Protein AF-A0A3M2WRZ9-F1 (afdb_monomer_lite)

Foldseek 3Di:
DDPDPDCPDPDQKAADDPPDDPVVVVVVVVVLVVQQWDQDPVVNMTGRPPD

Radius of gyration: 11.55 Å; chains: 1; bounding box: 25×31×24 Å

Secondary structure (DSSP, 8-state):
----TT---SSSEEE--TTS-HHHHHHHHHHHHHTTEEEETTTTEEEE---

Structure (mmCIF, N/CA/C/O backbone):
data_AF-A0A3M2WRZ9-F1
#
_entry.id   AF-A0A3M2WRZ9-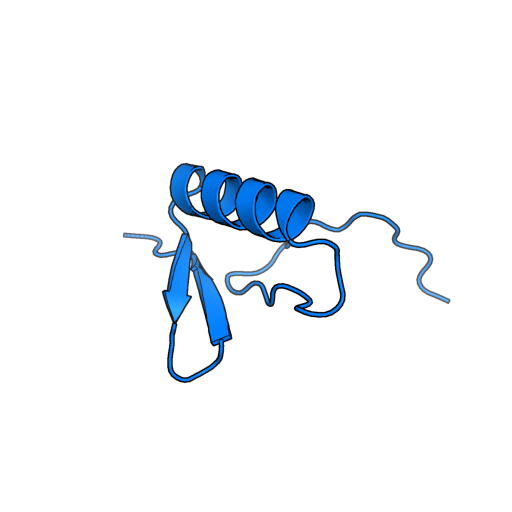F1
#
loop_
_atom_site.group_PDB
_atom_site.id
_atom_site.type_symbol
_atom_site.label_atom_id
_atom_site.label_alt_id
_atom_site.label_comp_id
_atom_site.label_asym_id
_atom_site.label_entity_id
_atom_site.label_seq_id
_atom_site.pdbx_PDB_ins_code
_atom_site.Cartn_x
_atom_site.Cartn_y
_atom_site.Cartn_z
_atom_site.occupancy
_atom_site.B_iso_or_equiv
_atom_site.auth_seq_id
_atom_site.auth_comp_id
_atom_site.auth_asym_id
_atom_site.auth_atom_id
_atom_site.pdbx_PDB_model_num
ATOM 1 N N . PHE A 1 1 ? 12.198 -21.319 9.788 1.00 43.47 1 PHE A N 1
ATOM 2 C CA . PHE A 1 1 ? 11.594 -21.811 8.538 1.00 43.47 1 PHE A CA 1
ATOM 3 C C . PHE A 1 1 ? 10.122 -21.427 8.532 1.00 43.47 1 PHE A C 1
ATOM 5 O O . PHE A 1 1 ? 9.310 -22.176 9.048 1.00 43.47 1 PHE A O 1
ATOM 12 N N . TYR A 1 2 ? 9.782 -20.232 8.046 1.00 45.62 2 TYR A N 1
ATOM 13 C CA . TYR A 1 2 ? 8.386 -19.864 7.799 1.00 45.62 2 TYR A CA 1
ATOM 14 C C . TYR A 1 2 ? 8.194 -19.838 6.287 1.00 45.62 2 TYR A C 1
ATOM 16 O O . TYR A 1 2 ? 8.544 -18.873 5.615 1.00 45.62 2 TYR A O 1
ATOM 24 N N . SER A 1 3 ? 7.723 -20.966 5.761 1.00 57.06 3 SER A N 1
ATOM 25 C CA . SER A 1 3 ? 7.202 -21.085 4.404 1.00 57.06 3 SER A CA 1
ATOM 26 C C . SER A 1 3 ? 5.788 -20.510 4.421 1.00 57.06 3 SER A C 1
ATOM 28 O O . SER A 1 3 ? 4.856 -21.180 4.849 1.00 57.06 3 SER A O 1
ATOM 30 N N . GLY A 1 4 ? 5.645 -19.247 4.033 1.00 49.38 4 GLY A N 1
ATOM 31 C CA . GLY A 1 4 ? 4.364 -18.546 3.969 1.00 49.38 4 GLY A CA 1
ATOM 32 C C . GLY A 1 4 ? 4.311 -17.705 2.707 1.00 49.38 4 GLY A C 1
ATOM 33 O O . GLY A 1 4 ? 4.430 -16.486 2.772 1.00 49.38 4 GLY A O 1
ATOM 34 N N . GLY A 1 5 ? 4.209 -18.372 1.557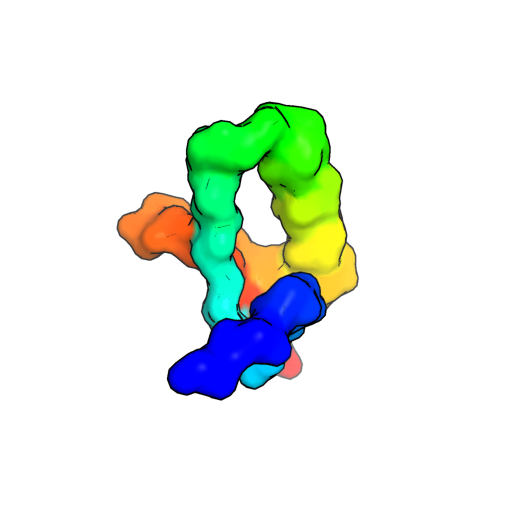 1.00 55.59 5 GLY A N 1
ATOM 35 C CA . GLY A 1 5 ? 3.764 -17.712 0.337 1.00 55.59 5 GLY A CA 1
ATOM 36 C C . GLY A 1 5 ? 2.359 -17.153 0.566 1.00 55.59 5 GLY A C 1
ATOM 37 O O . GLY A 1 5 ? 1.508 -17.842 1.122 1.00 55.59 5 GLY A O 1
ATOM 38 N N . ASP A 1 6 ? 2.161 -15.897 0.179 1.00 51.38 6 ASP A N 1
ATOM 39 C CA . ASP A 1 6 ? 0.867 -15.210 0.094 1.00 51.38 6 ASP A CA 1
ATOM 40 C C . ASP A 1 6 ? 0.119 -14.928 1.409 1.00 51.38 6 ASP A C 1
ATOM 42 O O . ASP A 1 6 ? -1.104 -15.037 1.483 1.00 51.38 6 ASP A O 1
ATOM 46 N N . ILE A 1 7 ? 0.819 -14.450 2.442 1.00 47.94 7 ILE A N 1
ATOM 47 C CA . ILE A 1 7 ? 0.144 -13.783 3.567 1.00 47.94 7 ILE A CA 1
ATOM 48 C C . ILE A 1 7 ? -0.115 -12.319 3.180 1.00 47.94 7 ILE A C 1
ATOM 50 O O . ILE A 1 7 ? 0.651 -11.414 3.512 1.00 47.94 7 ILE A O 1
ATOM 54 N N . TRP A 1 8 ? -1.211 -12.095 2.449 1.00 55.81 8 TRP A N 1
ATOM 55 C CA . TRP A 1 8 ? -1.881 -10.791 2.406 1.00 55.81 8 TRP A CA 1
ATOM 56 C C . TRP A 1 8 ? -2.247 -10.408 3.854 1.00 55.81 8 TRP A C 1
ATOM 58 O O . TRP A 1 8 ? -2.581 -11.287 4.651 1.00 55.81 8 TRP A O 1
ATOM 68 N N . PRO A 1 9 ? -2.091 -9.147 4.267 1.00 56.91 9 PRO A N 1
ATOM 69 C CA . PRO A 1 9 ? -1.657 -8.859 5.623 1.00 56.91 9 PRO A CA 1
ATOM 70 C C . PRO A 1 9 ? -2.746 -9.136 6.654 1.00 56.91 9 PRO A C 1
ATOM 72 O O . PRO A 1 9 ? -3.803 -8.517 6.665 1.00 56.91 9 PRO A O 1
ATOM 75 N N . LEU A 1 10 ? -2.388 -9.993 7.608 1.00 55.56 10 LEU A N 1
ATOM 76 C CA . LEU A 1 10 ? -3.009 -10.154 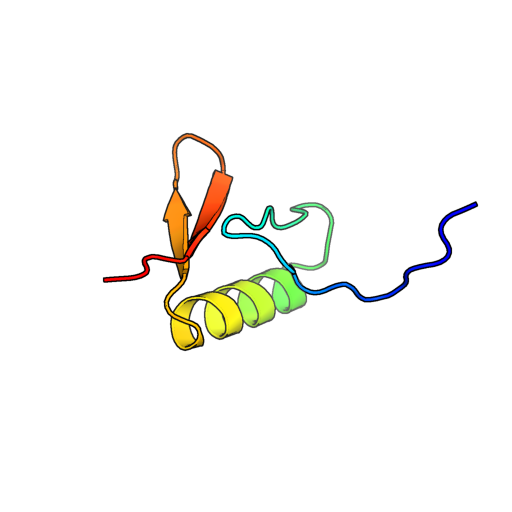8.925 1.00 55.56 10 LEU A CA 1
ATOM 77 C C . LEU A 1 10 ? -2.793 -8.919 9.836 1.00 55.56 10 LEU A C 1
ATOM 79 O O . LEU A 1 10 ? -2.918 -9.020 11.053 1.00 55.56 10 LEU A O 1
ATOM 83 N N . GLY A 1 11 ? -2.403 -7.769 9.276 1.00 65.31 11 GLY A N 1
ATOM 84 C CA . GLY A 1 11 ? -1.979 -6.584 10.016 1.00 65.31 11 GLY A CA 1
ATOM 85 C C . GLY A 1 11 ? -2.606 -5.300 9.484 1.00 65.31 11 GLY A C 1
ATOM 86 O O . GLY A 1 11 ? -2.932 -5.181 8.303 1.00 65.31 11 GLY A O 1
ATOM 87 N N . SER A 1 12 ? -2.724 -4.307 10.366 1.00 75.38 12 SER A N 1
ATOM 88 C CA . SER A 1 12 ? -3.291 -2.981 10.082 1.00 75.38 12 SER A CA 1
ATOM 89 C C . SER A 1 12 ? -2.458 -2.140 9.104 1.00 75.38 12 SER A C 1
ATOM 91 O O . SER A 1 12 ? -2.838 -1.014 8.812 1.00 75.38 12 SER A O 1
ATOM 93 N N . SER A 1 13 ? -1.318 -2.647 8.620 1.00 80.31 13 SER A N 1
ATOM 94 C CA . SER A 1 13 ? -0.370 -1.941 7.757 1.00 80.31 13 SER A CA 1
ATOM 95 C C . SER A 1 13 ? 0.240 -2.882 6.714 1.00 80.31 13 SER A C 1
ATOM 97 O O . SER A 1 13 ? 0.560 -4.031 7.018 1.00 80.31 13 SER A O 1
ATOM 99 N N . VAL A 1 14 ? 0.417 -2.395 5.486 1.00 83.44 14 VAL A N 1
ATOM 100 C CA . VAL A 1 14 ? 0.889 -3.135 4.308 1.00 83.44 14 VAL A CA 1
ATOM 101 C C . VAL A 1 14 ? 1.911 -2.290 3.580 1.00 83.44 14 VAL A C 1
ATOM 103 O O . VAL A 1 14 ? 1.636 -1.145 3.232 1.00 83.44 14 VAL A O 1
ATOM 106 N N . LYS A 1 15 ? 3.081 -2.843 3.277 1.00 85.12 15 LYS A N 1
ATOM 107 C CA . LYS A 1 15 ? 4.053 -2.162 2.422 1.00 85.12 15 LYS A CA 1
ATOM 108 C C . LYS A 1 15 ? 4.043 -2.803 1.045 1.00 85.12 15 LYS A C 1
ATOM 110 O O . LYS A 1 15 ? 4.211 -4.014 0.937 1.00 85.12 15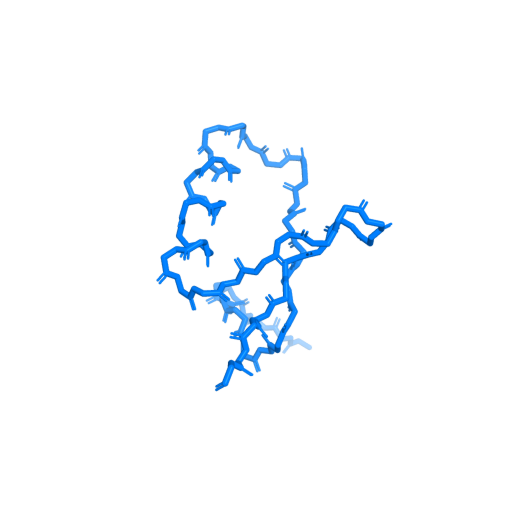 LYS A O 1
ATOM 115 N N . LEU A 1 16 ? 3.823 -2.000 0.007 1.00 81.25 16 LEU A N 1
ATOM 116 C CA . LEU A 1 16 ? 3.940 -2.480 -1.365 1.00 81.25 16 LEU A CA 1
ATOM 117 C C . LEU A 1 16 ? 5.407 -2.479 -1.771 1.00 81.25 16 LEU A C 1
ATOM 119 O O . LEU A 1 16 ? 6.120 -1.496 -1.563 1.00 81.25 16 LEU A O 1
ATOM 123 N N . ASP A 1 17 ? 5.845 -3.587 -2.352 1.00 78.25 17 ASP A N 1
ATOM 124 C CA . ASP A 1 17 ? 7.190 -3.700 -2.887 1.00 78.25 17 ASP A CA 1
ATOM 125 C C . ASP A 1 17 ? 7.258 -2.967 -4.234 1.00 78.25 17 ASP A C 1
ATOM 127 O O . ASP A 1 17 ? 6.578 -3.321 -5.192 1.00 78.25 17 ASP A O 1
ATOM 131 N N . THR A 1 18 ? 8.049 -1.902 -4.317 1.00 71.25 18 THR A N 1
ATOM 132 C CA . THR A 1 18 ? 8.156 -1.083 -5.535 1.00 71.25 18 THR A CA 1
ATOM 133 C C . THR A 1 18 ? 9.037 -1.711 -6.614 1.00 71.25 18 THR A C 1
ATOM 135 O O . THR A 1 18 ? 9.124 -1.165 -7.714 1.00 71.25 18 THR A O 1
ATOM 138 N N . THR A 1 19 ? 9.677 -2.849 -6.325 1.00 80.06 19 THR A N 1
ATOM 139 C CA . THR A 1 19 ? 10.457 -3.620 -7.300 1.00 80.06 19 THR A CA 1
ATOM 140 C C . THR A 1 19 ? 9.584 -4.569 -8.118 1.00 80.06 19 THR A C 1
ATOM 142 O O . THR A 1 19 ? 10.022 -5.034 -9.173 1.00 80.06 19 THR A O 1
ATOM 145 N N . VAL A 1 20 ? 8.337 -4.825 -7.690 1.00 76.31 20 VAL A N 1
ATOM 146 C CA . VAL A 1 20 ? 7.377 -5.573 -8.508 1.00 76.31 20 VAL A CA 1
ATOM 147 C C . VAL A 1 20 ? 6.871 -4.740 -9.685 1.00 76.31 20 VAL A C 1
ATOM 149 O O . VAL A 1 20 ? 6.850 -3.509 -9.657 1.00 76.31 20 VAL A O 1
ATOM 152 N N . ASP A 1 21 ? 6.441 -5.434 -10.739 1.00 85.00 21 ASP A N 1
ATOM 153 C CA . ASP A 1 21 ? 5.918 -4.810 -11.950 1.00 85.00 21 ASP A CA 1
ATOM 154 C C . ASP A 1 21 ? 4.815 -3.771 -11.652 1.00 85.00 21 ASP A C 1
ATOM 156 O O . ASP A 1 21 ? 3.945 -3.972 -10.796 1.00 85.00 21 ASP A O 1
ATOM 160 N N . ARG A 1 22 ? 4.821 -2.657 -12.396 1.00 83.00 22 ARG A N 1
ATOM 161 C CA . ARG A 1 22 ? 3.901 -1.523 -12.182 1.00 83.00 22 ARG A CA 1
ATOM 162 C C . ARG A 1 22 ? 2.434 -1.921 -12.334 1.00 83.00 22 ARG A C 1
ATOM 164 O O . ARG A 1 22 ? 1.570 -1.299 -11.713 1.00 83.00 22 ARG A O 1
ATOM 171 N N . GLN A 1 23 ? 2.139 -2.928 -13.155 1.00 86.50 23 GLN A N 1
ATOM 172 C CA . GLN A 1 23 ? 0.790 -3.453 -13.324 1.00 86.50 23 GLN A CA 1
ATOM 173 C C . GLN A 1 23 ? 0.315 -4.155 -12.051 1.00 86.50 23 GLN A C 1
ATOM 175 O O . GLN A 1 23 ? -0.798 -3.890 -11.593 1.00 86.50 23 GLN A O 1
ATOM 180 N N . ARG A 1 24 ? 1.175 -4.980 -11.439 1.00 84.00 24 ARG A N 1
ATOM 181 C CA . ARG A 1 24 ? 0.886 -5.603 -10.141 1.00 84.00 24 ARG A CA 1
ATOM 182 C C . ARG A 1 24 ? 0.718 -4.549 -9.063 1.00 84.00 24 ARG A C 1
ATOM 184 O O . ARG A 1 24 ? -0.286 -4.583 -8.363 1.00 84.00 24 ARG A O 1
ATOM 191 N N . LEU A 1 25 ? 1.625 -3.577 -8.985 1.00 85.31 25 LEU A N 1
ATOM 192 C CA . LEU A 1 25 ? 1.537 -2.508 -7.989 1.00 85.31 25 LEU A CA 1
ATOM 193 C C . LEU A 1 25 ? 0.186 -1.775 -8.069 1.00 85.31 25 LEU A C 1
ATOM 195 O O . LEU A 1 25 ? -0.480 -1.582 -7.057 1.00 85.31 25 LEU A O 1
ATOM 199 N N . ARG A 1 26 ? -0.274 -1.441 -9.283 1.00 87.50 26 ARG A N 1
ATOM 200 C CA . ARG A 1 26 ? -1.597 -0.835 -9.506 1.00 87.50 26 ARG A CA 1
ATOM 201 C C . ARG A 1 26 ? -2.748 -1.722 -9.042 1.00 87.50 26 ARG A C 1
ATOM 203 O O . ARG A 1 26 ? -3.647 -1.221 -8.376 1.00 87.50 26 ARG A O 1
ATOM 210 N N . GLN A 1 27 ? -2.727 -3.011 -9.379 1.00 88.50 27 GLN A N 1
ATOM 211 C CA . GLN A 1 27 ? -3.759 -3.957 -8.940 1.00 88.50 27 GLN A CA 1
ATOM 212 C C . GLN A 1 27 ? -3.807 -4.063 -7.413 1.00 88.50 27 GLN A C 1
ATOM 214 O O . GLN A 1 27 ? -4.889 -4.086 -6.832 1.00 88.50 27 GLN A O 1
ATOM 219 N N . GLN A 1 28 ? -2.644 -4.063 -6.761 1.00 86.12 28 GLN A N 1
ATOM 220 C CA . GLN A 1 28 ? -2.545 -4.102 -5.306 1.00 86.12 28 GLN A CA 1
ATOM 221 C C . GLN A 1 28 ? -3.058 -2.806 -4.664 1.00 86.12 28 GLN A C 1
ATOM 223 O O . GLN A 1 28 ? -3.830 -2.884 -3.714 1.00 86.12 28 GLN A O 1
ATOM 228 N N . CYS A 1 29 ? -2.721 -1.631 -5.210 1.00 86.38 29 CYS A N 1
ATOM 229 C CA . CYS A 1 29 ? -3.273 -0.348 -4.754 1.00 86.38 29 CYS A CA 1
ATOM 230 C C . CYS A 1 29 ? -4.804 -0.305 -4.859 1.00 86.38 29 CYS A C 1
ATOM 232 O O . CYS A 1 29 ? -5.468 0.123 -3.921 1.00 86.38 29 CYS A O 1
ATOM 234 N N . VAL A 1 30 ? -5.368 -0.756 -5.987 1.00 89.00 30 VAL A N 1
ATOM 235 C CA . VAL A 1 30 ? -6.828 -0.811 -6.179 1.00 89.00 30 VAL A CA 1
ATOM 236 C C . VAL A 1 30 ? -7.461 -1.727 -5.136 1.00 89.00 30 VAL A C 1
ATOM 238 O O . VAL A 1 30 ? -8.385 -1.316 -4.443 1.00 89.00 30 VAL A O 1
ATOM 2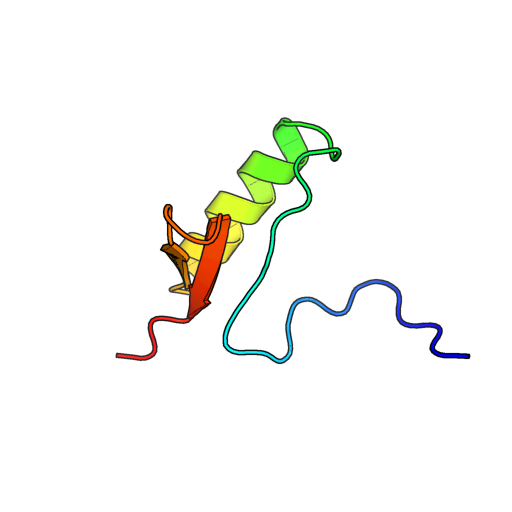41 N N . ARG A 1 31 ? -6.908 -2.932 -4.960 1.00 87.81 31 ARG A N 1
ATOM 242 C CA . ARG A 1 31 ? -7.385 -3.907 -3.974 1.00 87.81 31 ARG A CA 1
ATOM 243 C C . ARG A 1 31 ? -7.349 -3.358 -2.546 1.00 87.81 31 ARG A C 1
ATOM 245 O O . ARG A 1 31 ? -8.271 -3.594 -1.778 1.00 87.81 31 ARG A O 1
ATOM 252 N N . LEU A 1 32 ? -6.282 -2.648 -2.182 1.00 87.06 32 LEU A N 1
ATOM 253 C CA . LEU A 1 32 ? -6.125 -2.039 -0.861 1.00 87.06 32 LEU A 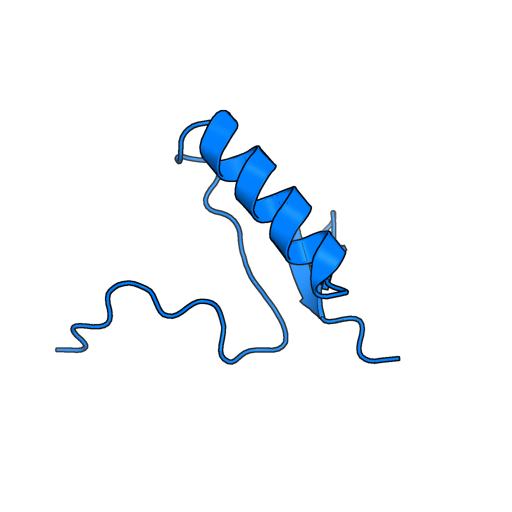CA 1
ATOM 254 C C . LEU A 1 32 ? -7.145 -0.917 -0.636 1.00 87.06 32 LEU A C 1
ATOM 256 O O . LEU A 1 32 ? -7.770 -0.885 0.419 1.00 87.06 32 LEU A O 1
ATOM 260 N N . GLY A 1 33 ? -7.391 -0.075 -1.643 1.00 86.56 33 GLY A N 1
ATOM 261 C CA . GLY A 1 33 ? -8.456 0.929 -1.592 1.00 86.56 33 GLY A CA 1
ATOM 262 C C . GLY A 1 33 ? -9.852 0.318 -1.415 1.00 86.56 33 GLY A C 1
ATOM 263 O O . GLY A 1 33 ? -10.618 0.794 -0.584 1.00 86.56 33 GLY A O 1
ATOM 264 N N . GLU A 1 34 ? -10.170 -0.777 -2.120 1.00 88.88 34 GLU A N 1
ATOM 265 C CA . GLU A 1 34 ? -11.437 -1.517 -1.943 1.00 88.88 34 GLU A CA 1
ATOM 266 C C . GLU A 1 34 ? -11.606 -2.090 -0.529 1.00 88.88 34 GLU A C 1
ATOM 268 O O . GLU A 1 34 ? -12.722 -2.207 -0.031 1.00 88.88 34 GLU A O 1
ATOM 273 N N . LEU A 1 35 ? -10.497 -2.456 0.115 1.00 85.50 35 LEU A N 1
ATOM 274 C CA . LEU A 1 35 ? -10.471 -2.978 1.480 1.00 85.50 35 LEU A CA 1
ATOM 275 C C . LEU A 1 35 ? -10.509 -1.870 2.550 1.00 85.50 35 LEU A C 1
ATOM 277 O O . LEU A 1 35 ? -10.547 -2.195 3.733 1.00 85.50 35 LEU A O 1
ATOM 281 N N . GLY A 1 36 ? -10.490 -0.588 2.164 1.00 87.62 36 GLY A N 1
ATOM 282 C CA . GLY A 1 36 ? -10.481 0.544 3.100 1.00 87.62 36 GLY A CA 1
ATOM 283 C C . GLY A 1 36 ? -9.096 0.897 3.648 1.00 87.62 36 GLY A C 1
ATOM 284 O O . GLY A 1 36 ? -8.980 1.527 4.699 1.00 87.62 36 GLY A O 1
ATOM 285 N N . TYR A 1 37 ? -8.026 0.482 2.968 1.00 89.00 37 TYR A N 1
ATOM 286 C CA . TYR A 1 37 ? -6.681 0.930 3.307 1.00 89.00 37 TYR A CA 1
ATOM 287 C C . TYR A 1 37 ? -6.387 2.296 2.687 1.00 89.00 37 TYR A C 1
ATOM 289 O O . TYR A 1 37 ? -6.664 2.545 1.513 1.00 89.00 37 TYR A O 1
ATOM 297 N N . GLU A 1 38 ? -5.721 3.143 3.459 1.00 89.19 38 GLU A N 1
ATOM 298 C CA . GLU A 1 38 ? -5.253 4.459 3.049 1.00 89.19 38 GLU A CA 1
ATOM 299 C C . GLU A 1 38 ? -3.730 4.474 2.911 1.00 89.19 38 GLU A C 1
ATOM 301 O O . GLU A 1 38 ? -3.000 3.938 3.749 1.00 89.19 38 GLU A O 1
ATOM 306 N N . LEU A 1 39 ? -3.236 5.096 1.840 1.00 87.88 39 LEU A N 1
ATOM 307 C CA . LEU A 1 39 ? -1.806 5.244 1.594 1.00 87.88 39 LEU A CA 1
ATOM 308 C C . LEU A 1 39 ? -1.215 6.357 2.469 1.00 87.88 39 LEU A C 1
ATOM 310 O O . LEU A 1 39 ? -1.510 7.537 2.286 1.00 87.88 39 LEU A O 1
ATOM 314 N N . ASP A 1 40 ? -0.290 5.986 3.348 1.00 86.88 40 ASP A N 1
ATOM 315 C CA . ASP A 1 40 ? 0.587 6.909 4.055 1.00 86.88 40 ASP A CA 1
ATOM 316 C C . ASP A 1 40 ? 1.813 7.233 3.190 1.00 86.88 40 ASP A C 1
ATOM 318 O O . ASP A 1 40 ? 2.755 6.444 3.058 1.00 86.88 40 ASP A O 1
ATOM 322 N N . PHE A 1 41 ? 1.817 8.431 2.605 1.00 81.56 41 PHE A N 1
ATOM 323 C CA . PHE A 1 41 ? 2.918 8.925 1.777 1.00 81.56 41 PHE A CA 1
ATOM 324 C C . PHE A 1 41 ? 4.227 9.132 2.548 1.00 81.56 41 PHE A C 1
ATOM 326 O O . PHE A 1 41 ? 5.291 9.080 1.932 1.00 81.56 41 PHE A O 1
ATOM 333 N N . LYS A 1 42 ? 4.184 9.362 3.869 1.00 84.25 42 LYS A N 1
ATOM 334 C CA . LYS A 1 42 ? 5.404 9.556 4.670 1.00 84.25 42 LYS A CA 1
ATOM 335 C C . LYS A 1 42 ? 6.154 8.247 4.855 1.00 84.25 42 LYS A C 1
ATOM 337 O O . LYS A 1 42 ? 7.380 8.233 4.795 1.00 84.25 42 LYS A O 1
ATOM 342 N N . LEU A 1 43 ? 5.421 7.163 5.091 1.00 82.56 43 LEU A N 1
ATOM 343 C CA . LEU A 1 43 ? 5.995 5.848 5.382 1.00 82.56 43 LEU A CA 1
ATOM 344 C C . LEU A 1 43 ? 6.003 4.910 4.162 1.00 82.56 43 LEU A C 1
ATOM 346 O O . LEU A 1 43 ? 6.639 3.851 4.198 1.00 82.56 43 LEU A O 1
ATOM 350 N N . GLN A 1 44 ? 5.345 5.325 3.072 1.00 83.88 44 GLN A N 1
ATOM 351 C CA . GLN A 1 44 ? 5.071 4.509 1.887 1.00 83.88 44 GLN A CA 1
ATOM 352 C C . GLN A 1 44 ? 4.411 3.175 2.257 1.00 83.88 44 GLN A C 1
ATOM 354 O O . GLN A 1 44 ? 4.745 2.119 1.716 1.00 83.88 44 GLN A O 1
ATOM 359 N N . THR A 1 45 ? 3.482 3.228 3.207 1.00 86.62 45 THR A N 1
ATOM 360 C CA . THR A 1 45 ? 2.719 2.084 3.710 1.00 86.62 45 THR A CA 1
ATOM 361 C C . THR A 1 45 ? 1.236 2.368 3.595 1.00 86.62 45 THR A C 1
ATOM 363 O O . THR A 1 45 ? 0.784 3.489 3.766 1.00 86.62 45 THR A O 1
ATOM 366 N N . TRP A 1 46 ? 0.469 1.333 3.314 1.00 88.94 46 TRP A N 1
ATOM 367 C CA . TRP A 1 46 ? -0.980 1.353 3.309 1.00 88.94 46 TRP A CA 1
ATOM 368 C C . TRP A 1 46 ? -1.479 0.908 4.670 1.00 88.94 46 TRP A C 1
ATOM 370 O O . TRP A 1 46 ? -1.134 -0.185 5.104 1.00 88.94 46 TRP A O 1
ATOM 380 N N . ASN A 1 47 ? -2.284 1.717 5.342 1.00 87.31 47 ASN A N 1
ATOM 381 C CA . ASN A 1 47 ? -2.816 1.393 6.661 1.00 87.31 47 ASN A CA 1
ATOM 382 C C . ASN A 1 47 ? -4.328 1.217 6.583 1.00 87.31 47 ASN A C 1
ATOM 384 O O . ASN A 1 47 ? -4.995 1.979 5.892 1.00 87.31 47 ASN A O 1
ATOM 388 N N . LEU A 1 48 ? -4.862 0.202 7.262 1.00 86.44 48 LEU A N 1
ATOM 389 C CA . LEU A 1 48 ? -6.299 -0.033 7.317 1.00 86.44 48 LEU A CA 1
ATOM 390 C C . LEU A 1 48 ? -6.927 1.100 8.122 1.00 86.44 48 LEU A C 1
ATOM 392 O O . LEU A 1 48 ? -6.677 1.220 9.324 1.00 86.44 48 LEU A O 1
ATOM 396 N N . SER A 1 49 ? -7.732 1.921 7.457 1.00 76.62 49 SER A N 1
ATOM 397 C CA . SER A 1 49 ? -8.503 2.968 8.112 1.00 76.62 49 SER A CA 1
ATOM 398 C C . SER A 1 49 ? -9.767 2.315 8.668 1.00 76.62 49 SER A C 1
ATOM 400 O O . SER A 1 49 ? -10.832 2.332 8.056 1.00 76.62 49 SER A O 1
ATOM 402 N N . THR A 1 50 ? -9.622 1.608 9.794 1.00 64.88 50 THR A N 1
ATOM 403 C CA . THR A 1 50 ? -10.773 1.096 10.545 1.00 64.88 50 THR A CA 1
ATOM 404 C C . THR A 1 50 ? -11.451 2.293 11.195 1.00 64.88 50 THR A C 1
ATOM 406 O O . THR A 1 50 ? -11.014 2.763 12.246 1.00 64.88 50 THR A O 1
ATOM 409 N N . HIS A 1 51 ? -12.461 2.819 10.513 1.00 55.84 51 HIS A N 1
ATOM 410 C CA . HIS A 1 51 ? -13.312 3.891 11.009 1.00 55.84 51 HIS A CA 1
ATOM 411 C C . HIS A 1 51 ? -14.324 3.392 12.051 1.00 55.84 51 HIS A C 1
ATOM 413 O O . HIS A 1 51 ? -14.662 2.185 12.026 1.00 55.84 51 HIS A O 1
#

Organism: NCBI:txid129138

Sequence (51 aa):
FYSGGDIWPLGSSVKLDTTVDRQRLRQQCVRLGELGYELDFKLQTWNLSTH

InterPro domains:
  IPR021693 Protein of unknown function DUF3275 [PF11679] (5-47)

pLDDT: mean 76.71, std 14.03, range [43.47, 89.19]